Protein AF-A0A8K0DBU1-F1 (afdb_monomer_lite)

Organism: Ignelater luminosus (NCBI:txid2038154)

Radius of gyration: 33.13 Å; chains: 1; bounding box: 97×53×77 Å

Secondary structure (DSSP, 8-state):
----------PPP------------------TTHHHHHHHHHHHHHHHTTS-----------HHHHHHHHHHHHHHH---HHHHHHHHHHTTTGGG-HHHHHHHHTS--HHHHHHHHT--TTTS----

Structure (mmCIF, N/CA/C/O backbone):
data_AF-A0A8K0DBU1-F1
#
_entry.id   AF-A0A8K0DBU1-F1
#
loop_
_atom_site.group_PDB
_atom_site.id
_atom_site.type_symbol
_atom_site.label_atom_id
_atom_site.label_alt_id
_atom_site.label_comp_id
_atom_site.label_asym_id
_atom_site.label_entity_id
_atom_site.label_seq_id
_atom_site.pdbx_PDB_ins_code
_atom_site.Cartn_x
_atom_site.Cartn_y
_atom_site.Cartn_z
_atom_site.occupancy
_atom_site.B_iso_or_equiv
_atom_site.auth_seq_id
_atom_site.auth_comp_id
_atom_site.auth_asym_id
_atom_site.auth_atom_id
_atom_site.pdbx_PDB_model_num
ATOM 1 N N . MET A 1 1 ? 72.495 6.117 -47.783 1.00 42.47 1 MET A N 1
ATOM 2 C CA . MET A 1 1 ? 72.378 6.292 -49.247 1.00 42.47 1 MET A CA 1
ATOM 3 C C . MET A 1 1 ? 71.321 5.285 -49.681 1.00 42.47 1 MET A C 1
ATOM 5 O O . MET A 1 1 ? 71.533 4.114 -49.424 1.00 42.47 1 MET A O 1
ATOM 9 N N . ASN A 1 2 ? 70.112 5.638 -50.107 1.00 42.62 2 ASN A N 1
ATOM 10 C CA . ASN A 1 2 ? 69.720 6.734 -50.986 1.00 42.62 2 ASN A CA 1
ATOM 11 C C . ASN A 1 2 ? 68.516 7.523 -50.458 1.00 42.62 2 ASN A C 1
ATOM 13 O O . ASN A 1 2 ? 67.670 7.003 -49.737 1.00 42.62 2 ASN A O 1
ATOM 17 N N . VAL A 1 3 ? 68.538 8.797 -50.828 1.00 47.81 3 VAL A N 1
ATOM 18 C CA . VAL A 1 3 ? 67.489 9.814 -50.734 1.00 47.81 3 VAL A CA 1
ATOM 19 C C . VAL A 1 3 ? 66.756 9.828 -52.089 1.00 47.81 3 VAL A C 1
ATOM 21 O O . VAL A 1 3 ? 67.301 9.277 -53.044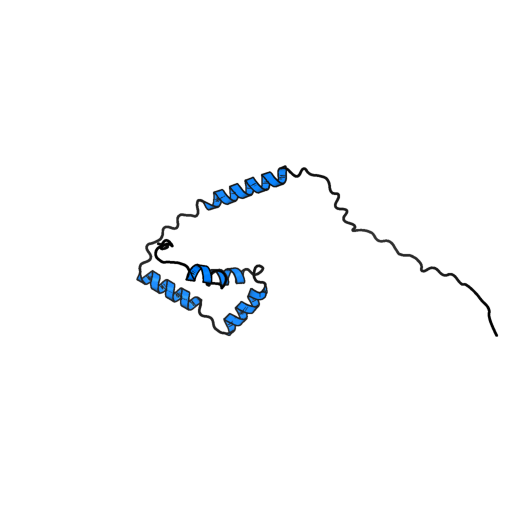 1.00 47.81 3 VAL A O 1
ATOM 24 N N . GLU A 1 4 ? 65.601 10.508 -52.137 1.00 47.94 4 GLU A N 1
ATOM 25 C CA . GLU A 1 4 ? 64.826 11.030 -53.293 1.00 47.94 4 GLU A CA 1
ATOM 26 C C . GLU A 1 4 ? 63.428 10.389 -53.409 1.00 47.94 4 GLU A C 1
ATOM 28 O O . GLU A 1 4 ? 63.308 9.189 -53.629 1.00 47.94 4 GLU A O 1
ATOM 33 N N . ASN A 1 5 ? 62.362 11.097 -52.997 1.00 47.06 5 ASN A N 1
ATOM 34 C CA . ASN A 1 5 ? 61.581 12.150 -53.709 1.00 47.06 5 ASN A CA 1
ATOM 35 C C . ASN A 1 5 ? 60.351 11.509 -54.386 1.00 47.06 5 ASN A C 1
ATOM 37 O O . ASN A 1 5 ? 60.456 10.397 -54.881 1.00 47.06 5 ASN A O 1
ATOM 41 N N . ALA A 1 6 ? 59.167 12.105 -54.509 1.00 44.84 6 ALA A N 1
ATOM 42 C CA . ALA A 1 6 ? 58.553 13.336 -54.022 1.00 44.84 6 ALA A CA 1
ATOM 43 C C . ALA A 1 6 ? 57.025 13.178 -54.214 1.00 44.84 6 ALA A C 1
ATOM 45 O O . ALA A 1 6 ? 56.590 12.343 -55.003 1.00 44.84 6 ALA A O 1
ATOM 46 N N . ASP A 1 7 ? 56.262 13.974 -53.467 1.00 47.84 7 ASP A N 1
ATOM 47 C CA . ASP A 1 7 ? 54.913 14.491 -53.737 1.00 47.84 7 ASP A CA 1
ATOM 48 C C . ASP A 1 7 ? 54.051 13.824 -54.828 1.00 47.84 7 ASP A C 1
ATOM 50 O O . ASP A 1 7 ? 54.254 14.043 -56.020 1.00 47.84 7 ASP A O 1
ATOM 54 N N . GLU A 1 8 ? 52.945 13.197 -54.412 1.00 46.28 8 GLU A N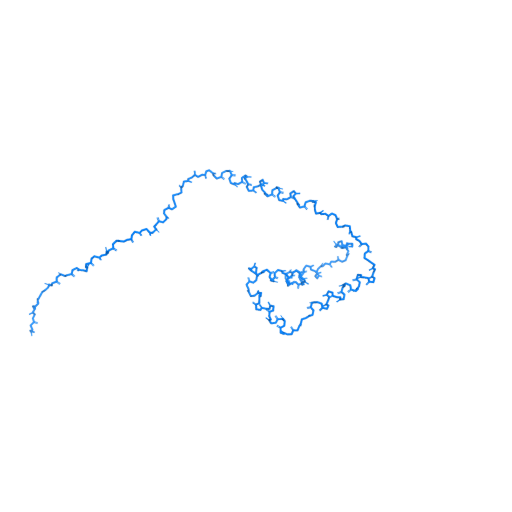 1
ATOM 55 C CA . GLU A 1 8 ? 51.719 13.240 -55.212 1.00 46.28 8 GLU A CA 1
ATOM 56 C C . GLU A 1 8 ? 50.503 13.529 -54.325 1.00 46.28 8 GLU A C 1
ATOM 58 O O . GLU A 1 8 ? 50.134 12.801 -53.403 1.00 46.28 8 GLU A O 1
ATOM 63 N N . TYR A 1 9 ? 49.938 14.693 -54.609 1.00 48.56 9 TYR A N 1
ATOM 64 C CA . TYR A 1 9 ? 48.789 15.327 -54.001 1.00 48.56 9 TYR A CA 1
ATOM 65 C C . TYR A 1 9 ? 47.522 14.694 -54.588 1.00 48.56 9 TYR A C 1
ATOM 67 O O . TYR A 1 9 ? 47.250 14.872 -55.771 1.00 48.56 9 TYR A O 1
ATOM 75 N N . MET A 1 10 ? 46.724 13.991 -53.782 1.00 54.97 10 MET A N 1
ATOM 76 C CA . MET A 1 10 ? 45.356 13.611 -54.155 1.00 54.97 10 MET A CA 1
ATOM 77 C C . MET A 1 10 ? 44.406 13.906 -52.996 1.00 54.97 10 MET A C 1
ATOM 79 O O . MET A 1 10 ? 44.536 13.385 -51.889 1.00 54.97 10 MET A O 1
ATOM 83 N N . GLN A 1 11 ? 43.486 14.827 -53.270 1.00 50.50 11 GLN A N 1
ATOM 84 C CA . GLN A 1 11 ? 42.441 15.301 -52.373 1.00 50.50 11 GLN A CA 1
ATOM 85 C C . GLN A 1 11 ? 41.355 14.224 -52.210 1.00 50.50 11 GLN A C 1
ATOM 87 O O . GLN A 1 11 ? 41.038 13.549 -53.187 1.00 50.50 11 GLN A O 1
ATOM 92 N N . PRO A 1 12 ? 40.732 14.062 -51.029 1.00 53.00 12 PRO A N 1
ATOM 93 C CA . PRO A 1 12 ? 39.522 13.260 -50.926 1.00 53.00 12 PRO A CA 1
ATOM 94 C C . PRO A 1 12 ? 38.322 14.027 -51.500 1.00 53.00 12 PRO A C 1
ATOM 96 O O . PRO A 1 12 ? 37.939 15.092 -51.008 1.00 53.00 12 PRO A O 1
ATOM 99 N N . ASP A 1 13 ? 37.742 13.441 -52.544 1.00 43.16 13 ASP A N 1
ATOM 100 C CA . ASP A 1 13 ? 36.582 13.926 -53.275 1.00 43.16 13 ASP A CA 1
ATOM 101 C C . ASP A 1 13 ? 35.295 13.983 -52.436 1.00 43.16 13 ASP A C 1
ATOM 103 O O . ASP A 1 13 ? 34.880 13.032 -51.774 1.00 43.16 13 ASP A O 1
ATOM 107 N N . SER A 1 14 ? 34.609 15.114 -52.603 1.00 44.47 14 SER A N 1
ATOM 108 C CA . SER A 1 14 ? 33.153 15.291 -52.592 1.00 44.47 14 SER A CA 1
ATOM 109 C C . SER A 1 14 ? 32.362 14.809 -51.364 1.00 44.47 14 SER A C 1
ATOM 111 O O . SER A 1 14 ? 31.749 13.743 -51.341 1.00 44.47 14 SER A O 1
ATOM 113 N N . ALA A 1 15 ? 32.220 15.708 -50.387 1.00 39.06 15 ALA A N 1
ATOM 114 C CA . ALA A 1 15 ? 31.050 15.731 -49.518 1.00 39.06 15 ALA A CA 1
ATOM 115 C C . ALA A 1 15 ? 29.805 16.057 -50.365 1.00 39.06 15 ALA A C 1
ATOM 117 O O . ALA A 1 15 ? 29.585 17.209 -50.745 1.00 39.06 15 ALA A O 1
ATOM 118 N N . ASN A 1 16 ? 29.010 15.032 -50.682 1.00 39.41 16 ASN A N 1
ATOM 119 C CA . ASN A 1 16 ? 27.714 15.213 -51.320 1.00 39.41 16 ASN A CA 1
ATOM 120 C C . ASN A 1 16 ? 26.707 15.773 -50.308 1.00 39.41 16 ASN A C 1
ATOM 122 O O . ASN A 1 16 ? 26.557 15.298 -49.182 1.00 39.41 16 ASN A O 1
ATOM 126 N N . SER A 1 17 ? 26.068 16.840 -50.755 1.00 46.44 17 SER A N 1
ATOM 127 C CA . SER A 1 17 ? 25.097 17.680 -50.091 1.00 46.44 17 SER A CA 1
ATOM 128 C C . SER A 1 17 ? 23.712 17.039 -50.048 1.00 46.44 17 SER A C 1
ATOM 130 O O . SER A 1 17 ? 23.121 16.823 -51.097 1.00 46.44 17 SER A O 1
ATOM 132 N N . ASP A 1 18 ? 23.150 16.887 -48.854 1.00 42.16 18 ASP A N 1
ATOM 133 C CA . ASP A 1 18 ? 21.702 16.929 -48.607 1.00 42.16 18 ASP A CA 1
ATOM 134 C C . ASP A 1 18 ? 21.506 17.411 -47.160 1.00 42.16 18 ASP A C 1
ATOM 136 O O . ASP A 1 18 ? 21.946 16.787 -46.202 1.00 42.16 18 ASP A O 1
ATOM 140 N N . LYS A 1 19 ? 21.239 18.705 -46.965 1.00 37.56 19 LYS A N 1
ATOM 141 C CA . LYS A 1 19 ? 19.906 19.324 -46.875 1.00 37.56 19 LYS A CA 1
ATOM 142 C C . LYS A 1 19 ? 19.129 18.906 -45.618 1.00 37.56 19 LYS A C 1
ATOM 144 O O . LYS A 1 19 ? 18.629 17.798 -45.519 1.00 37.56 19 LYS A O 1
ATOM 149 N N . THR A 1 20 ? 18.984 19.918 -44.747 1.00 43.62 20 THR A N 1
ATOM 150 C CA . THR A 1 20 ? 17.886 20.169 -43.787 1.00 43.62 20 THR A CA 1
ATOM 151 C C . THR A 1 20 ? 17.772 19.159 -42.643 1.00 43.62 20 THR A C 1
ATOM 153 O O . THR A 1 20 ? 17.471 18.005 -42.862 1.00 43.62 20 THR A O 1
ATOM 156 N N . GLU A 1 21 ? 18.024 19.510 -41.384 1.00 42.28 21 GLU A N 1
ATOM 157 C CA . GLU A 1 21 ? 17.216 20.450 -40.605 1.00 42.28 21 GLU A CA 1
ATOM 158 C C . GLU A 1 21 ? 18.077 21.166 -39.550 1.00 42.28 21 GLU A C 1
ATOM 160 O O . GLU A 1 21 ? 18.280 20.701 -38.431 1.00 42.28 21 GLU A O 1
ATOM 165 N N . LYS A 1 22 ? 18.565 22.364 -39.879 1.00 41.75 22 LYS A N 1
ATOM 166 C CA . LYS A 1 22 ? 18.845 23.366 -38.849 1.00 41.75 22 LYS A CA 1
ATOM 167 C C . LYS A 1 22 ? 17.527 24.085 -38.608 1.00 41.75 22 LYS A C 1
ATOM 169 O O . LYS A 1 22 ? 17.207 25.025 -39.331 1.00 41.75 22 LYS A O 1
ATOM 174 N N . ILE A 1 23 ? 16.750 23.624 -37.629 1.00 41.28 23 ILE A N 1
ATOM 175 C CA . ILE A 1 23 ? 15.605 24.384 -37.124 1.00 41.28 23 ILE A CA 1
ATOM 176 C C . ILE A 1 23 ? 16.179 25.638 -36.458 1.00 41.28 23 ILE A C 1
ATOM 178 O O . ILE A 1 23 ? 16.554 25.656 -35.289 1.00 41.28 23 ILE A O 1
ATOM 182 N N . GLN A 1 24 ? 16.304 26.691 -37.261 1.00 35.34 24 GLN A N 1
ATOM 183 C CA . GLN A 1 24 ? 16.471 28.057 -36.809 1.00 35.34 24 GLN A CA 1
ATOM 184 C C . GLN A 1 24 ? 15.186 28.447 -36.080 1.00 35.34 24 GLN A C 1
ATOM 186 O O . GLN A 1 24 ? 14.223 28.914 -36.685 1.00 35.34 24 GLN A O 1
ATOM 191 N N . THR A 1 25 ? 15.147 28.263 -34.764 1.00 43.94 25 THR A N 1
ATOM 192 C CA . THR A 1 25 ? 14.154 28.952 -33.941 1.00 43.94 25 THR A CA 1
ATOM 193 C C . THR A 1 25 ? 14.527 30.429 -33.913 1.00 43.94 25 THR A C 1
ATOM 195 O O . THR A 1 25 ? 15.345 30.873 -33.107 1.00 43.94 25 THR A O 1
ATOM 198 N N . SER A 1 26 ? 13.952 31.183 -34.847 1.00 34.44 26 SER A N 1
ATOM 199 C CA . SER A 1 26 ? 13.941 32.638 -34.820 1.00 34.44 26 SER A CA 1
ATOM 200 C C . SER A 1 26 ? 13.217 33.081 -33.551 1.00 34.44 26 SER A C 1
ATOM 202 O O . SER A 1 26 ? 12.017 32.859 -33.380 1.00 34.44 26 SER A O 1
ATOM 204 N N . ILE A 1 27 ? 13.975 33.673 -32.632 1.00 48.78 27 ILE A N 1
ATOM 205 C CA . ILE A 1 27 ? 13.457 34.390 -31.473 1.00 48.78 27 ILE A CA 1
ATOM 206 C C . ILE A 1 27 ? 12.798 35.659 -32.021 1.00 48.78 27 ILE A C 1
ATOM 208 O O . ILE A 1 27 ? 13.416 36.715 -32.112 1.00 48.78 27 ILE A O 1
ATOM 212 N N . GLN A 1 28 ? 11.537 35.543 -32.436 1.00 42.12 28 GLN A N 1
ATOM 213 C CA . GLN A 1 28 ? 10.662 36.696 -32.587 1.00 42.12 28 GLN A CA 1
ATOM 214 C C . GLN A 1 28 ? 10.054 36.999 -31.223 1.00 42.12 28 GLN A C 1
ATOM 216 O O . GLN A 1 28 ? 9.222 36.266 -30.689 1.00 42.12 28 GLN A O 1
ATOM 221 N N . SER A 1 29 ? 10.536 38.097 -30.663 1.00 46.53 29 SER A N 1
ATOM 222 C CA . SER A 1 29 ? 10.094 38.787 -29.463 1.00 46.53 29 SER A CA 1
ATOM 223 C C . SER A 1 29 ? 8.574 38.997 -29.459 1.00 46.53 29 SER A C 1
ATOM 225 O O . SER A 1 29 ? 8.080 40.041 -29.874 1.00 46.53 29 SER A O 1
ATOM 227 N N . LYS A 1 30 ? 7.810 38.020 -28.963 1.00 46.47 30 LYS A N 1
ATOM 228 C CA . LYS A 1 30 ? 6.437 38.253 -28.505 1.00 46.47 30 LYS A CA 1
ATOM 229 C C . LYS A 1 30 ? 6.507 38.652 -27.034 1.00 46.47 30 LYS A C 1
ATOM 231 O O . LYS A 1 30 ? 7.079 37.953 -26.200 1.00 46.47 3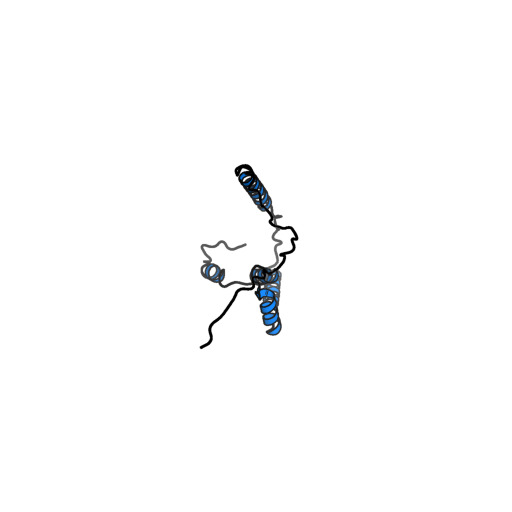0 LYS A O 1
ATOM 236 N N . SER A 1 31 ? 6.020 39.855 -26.772 1.00 41.72 31 SER A N 1
ATOM 237 C CA . SER A 1 31 ? 5.983 40.567 -25.499 1.00 41.72 31 SER A CA 1
ATOM 238 C C . SER A 1 31 ? 5.613 39.662 -24.316 1.00 41.72 31 SER A C 1
ATOM 240 O O . SER A 1 31 ? 4.550 39.051 -24.269 1.00 41.72 31 SER A O 1
ATOM 242 N N . LYS A 1 32 ? 6.497 39.619 -23.312 1.00 45.53 32 LYS A N 1
ATOM 243 C CA . LYS A 1 32 ? 6.420 38.772 -22.106 1.00 45.53 32 LYS A CA 1
ATOM 244 C C . LYS A 1 32 ? 5.259 39.099 -21.143 1.00 45.53 32 LYS A C 1
ATOM 246 O O . LYS A 1 32 ? 5.204 38.535 -20.055 1.00 45.53 32 LYS A O 1
ATOM 251 N N . THR A 1 33 ? 4.336 39.986 -21.510 1.00 44.88 33 THR A N 1
ATOM 252 C CA . THR A 1 33 ? 3.299 40.496 -20.597 1.00 44.88 33 THR A CA 1
ATOM 253 C C . THR A 1 33 ? 1.965 39.747 -20.714 1.00 44.88 33 THR A C 1
ATOM 255 O O . THR A 1 33 ? 1.296 39.576 -19.700 1.00 44.88 33 THR A O 1
ATOM 258 N N . SER A 1 34 ? 1.590 39.217 -21.886 1.00 43.53 34 SER A N 1
ATOM 259 C CA . SER A 1 34 ? 0.267 38.583 -22.070 1.00 43.53 34 SER A CA 1
ATOM 260 C C . SER A 1 34 ? 0.193 37.132 -21.578 1.00 43.53 34 SER A C 1
ATOM 262 O O . SER A 1 34 ? -0.789 36.745 -20.953 1.00 43.53 34 SER A O 1
ATOM 264 N N . VAL A 1 35 ? 1.257 36.341 -21.759 1.00 48.09 35 VAL A N 1
ATOM 265 C CA . VAL A 1 35 ? 1.303 34.924 -21.331 1.00 48.09 35 VAL A CA 1
ATOM 266 C C . VAL A 1 35 ? 1.244 34.787 -19.801 1.00 48.09 35 VAL A C 1
ATOM 268 O O . VAL A 1 35 ? 0.664 33.841 -19.270 1.00 48.09 35 VAL A O 1
ATOM 271 N N . SER A 1 36 ? 1.811 35.759 -19.079 1.00 49.56 36 SER A N 1
ATOM 272 C CA . SER A 1 36 ? 1.778 35.800 -17.610 1.00 49.56 36 SER A CA 1
ATOM 273 C C . SER A 1 36 ? 0.363 36.073 -17.078 1.00 49.56 36 SER A C 1
ATOM 275 O O . SER A 1 36 ? -0.076 35.431 -16.124 1.00 49.56 36 SER A O 1
ATOM 277 N N . GLN A 1 37 ? -0.379 36.966 -17.745 1.00 53.00 37 GLN A N 1
ATOM 278 C CA . GLN A 1 37 ? -1.761 37.311 -17.391 1.00 53.00 37 GLN A CA 1
ATOM 279 C C . GLN A 1 37 ? -2.755 36.194 -17.748 1.00 53.00 37 GLN A C 1
ATOM 281 O O . GLN A 1 37 ? -3.676 35.913 -16.983 1.00 53.00 37 GLN A O 1
ATOM 286 N N . GLU A 1 38 ? -2.558 35.498 -18.869 1.00 50.25 38 GLU A N 1
ATOM 287 C CA . GLU A 1 38 ? -3.399 34.350 -19.237 1.00 50.25 38 GLU A CA 1
ATOM 288 C C . GLU A 1 38 ? -3.233 33.176 -18.257 1.00 50.25 38 GLU A C 1
ATOM 290 O O . GLU A 1 38 ? -4.221 32.553 -17.860 1.00 50.25 38 GLU A O 1
ATOM 295 N N . CYS A 1 39 ? -2.007 32.919 -17.785 1.00 48.22 39 CYS A N 1
ATOM 296 C CA . CYS A 1 39 ? -1.719 31.874 -16.800 1.00 48.22 39 CYS A CA 1
ATOM 297 C C . CYS A 1 39 ? -2.365 32.165 -15.430 1.00 48.22 39 CYS A C 1
ATOM 299 O O . CYS A 1 39 ? -2.897 31.253 -14.787 1.00 48.22 39 CYS A O 1
ATOM 301 N N . SER A 1 40 ? -2.386 33.433 -14.996 1.00 55.25 40 SER A N 1
ATOM 302 C CA . SER A 1 40 ? -3.005 33.826 -13.723 1.00 55.25 40 SER A CA 1
ATOM 303 C C . SER A 1 40 ? -4.532 33.726 -13.760 1.00 55.25 40 SER A C 1
ATOM 305 O O . SER A 1 40 ? -5.127 33.192 -12.825 1.00 55.25 40 SER A O 1
ATOM 307 N N . LEU A 1 41 ? -5.170 34.138 -14.861 1.00 56.50 41 LEU A N 1
ATOM 308 C CA . LEU A 1 41 ? -6.627 34.044 -15.022 1.00 56.50 41 LEU A CA 1
ATOM 309 C C . LEU A 1 41 ? -7.096 32.582 -15.146 1.00 56.50 41 LEU A C 1
ATOM 311 O O . LEU A 1 41 ? -8.116 32.197 -14.568 1.00 56.50 41 LEU A O 1
ATOM 315 N N . GLN A 1 42 ? -6.322 31.722 -15.822 1.00 59.47 42 GLN A N 1
ATOM 316 C CA . GLN A 1 42 ? -6.589 30.278 -15.848 1.00 59.47 42 GLN A CA 1
ATOM 317 C C . GLN A 1 42 ? -6.390 29.610 -14.481 1.00 59.47 42 GLN A C 1
ATOM 319 O O . GLN A 1 42 ? -7.139 28.691 -14.134 1.00 59.47 42 GLN A O 1
ATOM 324 N N . ALA A 1 43 ? -5.419 30.062 -13.684 1.00 55.78 43 ALA A N 1
ATOM 325 C CA . ALA A 1 43 ? -5.210 29.568 -12.326 1.00 55.78 43 ALA A CA 1
ATOM 326 C C . ALA A 1 43 ? -6.357 29.970 -11.382 1.00 55.78 43 ALA A C 1
ATOM 328 O O . ALA A 1 43 ? -6.828 29.135 -10.607 1.00 55.78 43 ALA A O 1
ATOM 329 N N . GLU A 1 44 ? -6.865 31.201 -11.481 1.00 59.69 44 GLU A N 1
ATOM 330 C CA . GLU A 1 44 ? -8.018 31.679 -10.708 1.00 59.69 44 GLU A CA 1
ATOM 331 C C . GLU A 1 44 ? -9.314 30.945 -11.080 1.00 59.69 44 GLU A C 1
ATOM 333 O O . GLU A 1 44 ? -10.040 30.497 -10.188 1.00 59.69 44 GLU A O 1
ATOM 338 N N . ALA A 1 45 ? -9.559 30.695 -12.372 1.00 57.62 45 ALA A N 1
ATOM 339 C CA . ALA A 1 45 ? -10.700 29.902 -12.836 1.00 57.62 45 ALA A CA 1
ATOM 340 C C . ALA A 1 45 ? -10.645 28.437 -12.349 1.00 57.62 45 ALA A C 1
ATOM 342 O O . ALA A 1 45 ? -11.676 27.847 -12.017 1.00 57.62 45 ALA A O 1
ATOM 343 N N . ARG A 1 46 ? -9.446 27.841 -12.253 1.00 58.56 46 ARG A N 1
ATOM 344 C CA . ARG A 1 46 ? -9.241 26.509 -11.647 1.00 58.56 46 ARG A CA 1
ATOM 345 C C . ARG A 1 46 ? -9.459 26.527 -10.133 1.00 58.56 46 ARG A C 1
ATOM 347 O O . ARG A 1 46 ? -10.063 25.598 -9.603 1.00 58.56 46 ARG A O 1
ATOM 354 N N . ARG A 1 47 ? -9.039 27.595 -9.447 1.00 56.50 47 ARG A N 1
ATOM 355 C CA . ARG A 1 47 ? -9.265 27.802 -8.005 1.00 56.50 47 ARG A CA 1
ATOM 356 C C . ARG A 1 47 ? -10.747 27.986 -7.670 1.00 56.50 47 ARG A C 1
ATOM 358 O O . ARG A 1 47 ? -11.204 27.476 -6.650 1.00 56.50 47 ARG A O 1
ATOM 365 N N . ALA A 1 48 ? -11.502 28.668 -8.531 1.00 55.44 48 ALA A N 1
ATOM 366 C CA . ALA A 1 48 ? -12.939 28.877 -8.367 1.00 55.44 48 ALA A CA 1
ATOM 367 C C . ALA A 1 48 ? -13.744 27.569 -8.495 1.00 55.44 48 ALA A C 1
ATOM 369 O O . ALA A 1 48 ? -14.698 27.364 -7.749 1.00 55.44 48 ALA A O 1
ATOM 370 N N . LYS A 1 49 ? -13.309 26.638 -9.357 1.00 55.03 49 LYS A N 1
ATOM 371 C CA . LYS A 1 49 ? -13.949 25.319 -9.540 1.00 55.03 49 LYS A CA 1
ATOM 372 C C . LYS A 1 49 ? -13.731 24.334 -8.380 1.00 55.03 49 LYS A C 1
ATOM 374 O O . LYS A 1 49 ? -14.409 23.317 -8.331 1.00 55.03 49 LYS A O 1
ATOM 379 N N . MET A 1 50 ? -12.823 24.615 -7.439 1.00 57.00 50 MET A N 1
ATOM 380 C CA . MET A 1 50 ? -12.583 23.759 -6.261 1.00 57.00 50 MET A CA 1
ATOM 381 C C . MET A 1 50 ? -13.473 24.101 -5.054 1.00 57.00 50 MET A C 1
ATOM 383 O O . MET A 1 50 ? -13.450 23.369 -4.069 1.00 57.00 50 MET A O 1
ATOM 387 N N . LYS A 1 51 ? -14.239 25.203 -5.092 1.00 53.88 51 LYS A N 1
ATOM 388 C CA . LYS A 1 51 ? -15.051 25.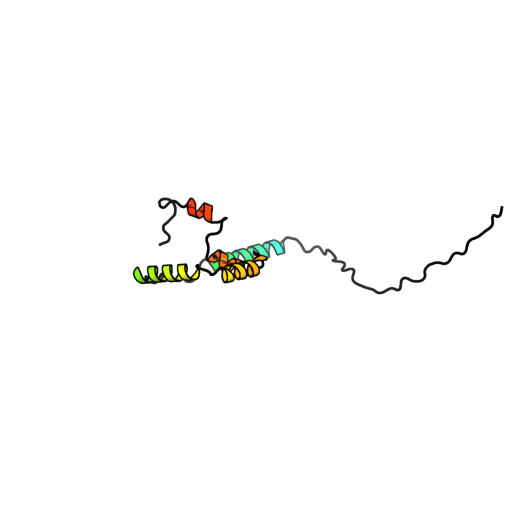659 -3.945 1.00 53.88 51 LYS A CA 1
ATOM 389 C C . LYS A 1 51 ? -16.412 24.976 -3.804 1.00 53.88 51 LYS A C 1
ATOM 391 O O . LYS A 1 51 ? -17.050 25.128 -2.770 1.00 53.88 51 LYS A O 1
ATOM 396 N N . THR A 1 52 ? -16.840 24.206 -4.792 1.00 48.41 52 THR A N 1
ATOM 397 C CA . THR A 1 52 ? -18.114 23.481 -4.766 1.00 48.41 52 THR A CA 1
ATOM 398 C C . THR A 1 52 ? -17.906 22.082 -5.323 1.00 48.41 52 THR A C 1
ATOM 400 O O . THR A 1 52 ? -18.434 21.708 -6.366 1.00 48.41 52 THR A O 1
ATOM 403 N N . GLY A 1 53 ? -17.114 21.278 -4.608 1.00 52.88 53 GLY A N 1
ATOM 404 C CA . GLY A 1 53 ? -17.347 19.838 -4.665 1.00 52.88 53 GLY A CA 1
ATOM 405 C C . GLY A 1 53 ? -18.801 19.578 -4.249 1.00 52.88 53 GLY A C 1
ATOM 406 O O . GLY A 1 53 ? -19.302 20.315 -3.391 1.00 52.88 53 GLY A O 1
ATOM 407 N N . PRO A 1 54 ? -19.508 18.607 -4.856 1.00 58.47 54 PRO A N 1
ATOM 408 C CA . PRO A 1 54 ? -20.820 18.221 -4.361 1.00 58.47 54 PRO A CA 1
ATOM 409 C C . PRO A 1 54 ? -20.680 17.973 -2.862 1.00 58.47 54 PRO A C 1
ATOM 411 O O . PRO A 1 54 ? -19.761 17.274 -2.434 1.00 58.47 54 PRO A O 1
ATOM 414 N N . ASN A 1 55 ? -21.532 18.632 -2.079 1.00 52.12 55 ASN A N 1
ATOM 415 C CA . ASN A 1 55 ? -21.674 18.373 -0.659 1.00 52.12 55 ASN A CA 1
ATOM 416 C C . ASN A 1 55 ? -21.969 16.873 -0.548 1.00 52.12 55 ASN A C 1
ATOM 418 O O . ASN A 1 55 ? -23.072 16.442 -0.888 1.00 52.12 55 ASN A O 1
ATOM 422 N N . LEU A 1 56 ? -20.945 16.074 -0.223 1.00 52.16 56 LEU A N 1
ATOM 423 C CA . LEU A 1 56 ? -21.142 14.679 0.114 1.00 52.16 56 LEU A CA 1
ATOM 424 C C . LEU A 1 56 ? -21.985 14.740 1.373 1.00 52.16 56 LEU A C 1
ATOM 426 O O . LEU A 1 56 ? -21.464 15.028 2.449 1.00 52.16 56 LEU A O 1
ATOM 430 N N . GLN A 1 57 ? -23.293 14.536 1.213 1.00 53.88 57 GLN A N 1
ATOM 431 C CA . GLN A 1 57 ? -24.137 14.169 2.329 1.00 53.88 57 GLN A CA 1
ATOM 432 C C . GLN A 1 57 ? -23.420 12.990 2.975 1.00 53.88 57 GLN A C 1
ATOM 434 O O . GLN A 1 57 ? -23.302 11.927 2.362 1.00 53.88 57 GLN A O 1
ATOM 439 N N . MET A 1 58 ? -22.836 13.228 4.149 1.00 52.06 58 MET A N 1
ATOM 440 C CA . MET A 1 58 ? -22.324 12.171 4.999 1.00 52.06 58 MET A CA 1
ATOM 441 C C . MET A 1 58 ? -23.572 11.381 5.374 1.00 52.06 58 MET A C 1
ATOM 443 O O . MET A 1 58 ? -24.291 11.738 6.301 1.00 52.06 58 MET A O 1
ATOM 447 N N . SER A 1 59 ? -23.910 10.385 4.561 1.00 62.66 59 SER A N 1
ATOM 448 C CA . SER A 1 59 ? -24.864 9.364 4.946 1.00 62.66 59 SER A CA 1
ATOM 449 C C . SER A 1 59 ? -24.387 8.853 6.296 1.00 62.66 59 SER A C 1
ATOM 451 O O . SER A 1 59 ? -23.211 8.498 6.416 1.00 62.66 59 SER A O 1
ATOM 453 N N . GLU A 1 60 ? -25.256 8.898 7.303 1.00 72.94 60 GLU A N 1
ATOM 454 C CA . GLU A 1 60 ? -24.988 8.360 8.633 1.00 72.94 60 GLU A CA 1
ATOM 455 C C . GLU A 1 60 ? -24.765 6.850 8.493 1.00 72.94 60 GLU A C 1
ATOM 457 O O . GLU A 1 60 ? -25.684 6.044 8.607 1.00 72.94 60 GLU A O 1
ATOM 462 N N . ILE A 1 61 ? -23.537 6.468 8.144 1.00 79.31 61 ILE A N 1
ATOM 463 C CA . ILE A 1 61 ? -23.092 5.083 8.116 1.00 79.31 61 ILE A CA 1
ATOM 464 C C . ILE A 1 61 ? -23.190 4.607 9.560 1.00 79.31 61 ILE A C 1
ATOM 466 O O . ILE A 1 61 ? -22.569 5.186 10.456 1.00 79.31 61 ILE A O 1
ATOM 470 N N . GLY A 1 62 ? -23.996 3.572 9.793 1.00 87.38 62 GLY A N 1
ATOM 471 C CA . GLY A 1 62 ? -24.150 3.003 11.125 1.00 87.38 62 GLY A CA 1
ATOM 472 C C . GLY A 1 62 ? -22.802 2.515 11.658 1.00 87.38 62 GLY A C 1
ATOM 473 O O . GLY A 1 62 ? -21.961 2.044 10.894 1.00 87.38 62 GLY A O 1
ATOM 474 N N . GLU A 1 63 ? -22.594 2.582 12.974 1.00 87.50 63 GLU A N 1
ATOM 475 C CA . GLU A 1 63 ? -21.318 2.207 13.611 1.00 87.50 63 GLU A CA 1
ATOM 476 C C . GLU A 1 63 ? -20.820 0.818 13.172 1.00 87.50 63 GLU A C 1
ATOM 478 O O . GLU A 1 63 ? -19.640 0.633 12.877 1.00 87.50 63 GLU A O 1
ATOM 483 N N . LYS A 1 64 ? -21.744 -0.138 13.034 1.00 88.38 64 LYS A N 1
ATOM 484 C CA . LYS A 1 64 ? -21.452 -1.484 12.534 1.00 88.38 64 LYS A CA 1
ATOM 485 C C . LYS A 1 64 ? -20.977 -1.491 11.077 1.00 88.38 64 LYS A C 1
ATOM 487 O O . LYS A 1 64 ? -20.002 -2.156 10.753 1.00 88.38 64 LYS A O 1
ATOM 492 N N . GLU A 1 65 ? -21.649 -0.747 10.205 1.00 91.19 65 GLU A N 1
ATOM 493 C CA . GLU A 1 65 ? -21.288 -0.669 8.786 1.00 91.19 65 GLU A CA 1
ATOM 494 C C . GLU A 1 65 ? -19.925 0.009 8.597 1.00 91.19 65 GLU A C 1
ATOM 496 O O . GLU A 1 65 ? -19.132 -0.400 7.747 1.00 91.19 65 GLU A O 1
ATOM 501 N N . LEU A 1 66 ? -19.616 1.000 9.438 1.00 89.81 66 LEU A N 1
ATOM 502 C CA . LEU A 1 66 ? -18.306 1.636 9.466 1.00 89.81 66 LEU A CA 1
ATOM 503 C C . LEU A 1 66 ? -17.211 0.634 9.851 1.00 89.81 66 LEU A C 1
ATOM 505 O O . LEU A 1 66 ? -16.150 0.621 9.223 1.00 89.81 66 LEU A O 1
ATOM 509 N N . GLU A 1 67 ? -17.449 -0.195 10.865 1.00 92.62 67 GLU A N 1
ATOM 510 C CA . GLU A 1 67 ? -16.480 -1.201 11.301 1.00 92.62 67 GLU A CA 1
ATOM 511 C C . GLU A 1 67 ? -16.257 -2.280 10.231 1.00 92.62 67 GLU A C 1
ATOM 513 O O . GLU A 1 67 ? -15.111 -2.566 9.880 1.00 92.62 67 GLU A O 1
ATOM 518 N N . ASP A 1 68 ? -17.329 -2.766 9.600 1.00 94.19 68 ASP A N 1
ATOM 519 C CA . ASP A 1 68 ? -17.243 -3.705 8.475 1.00 94.19 68 ASP A CA 1
ATOM 520 C C . ASP A 1 68 ? -16.444 -3.108 7.301 1.00 94.19 68 ASP A C 1
ATOM 522 O O . ASP A 1 68 ? -15.670 -3.797 6.625 1.00 94.19 68 ASP A O 1
ATOM 526 N N . LEU A 1 69 ? -16.618 -1.810 7.028 1.00 92.06 69 LEU A N 1
ATOM 527 C CA . LEU A 1 69 ? -15.902 -1.121 5.957 1.00 92.06 69 LEU A CA 1
ATOM 528 C C . LEU A 1 69 ? -14.411 -0.966 6.280 1.00 92.06 69 LEU A C 1
ATOM 530 O O . LEU A 1 69 ? -13.576 -1.162 5.389 1.00 92.06 69 LEU A O 1
ATOM 534 N N . LYS A 1 70 ? -14.067 -0.666 7.541 1.00 93.25 70 LYS A N 1
ATOM 535 C CA . LYS A 1 70 ? -12.674 -0.647 8.011 1.00 93.25 70 LYS A CA 1
ATOM 536 C C . LYS A 1 70 ? -12.033 -2.015 7.843 1.00 93.25 70 LYS A C 1
ATOM 538 O O . LYS A 1 70 ? -10.943 -2.097 7.281 1.00 93.25 70 LYS A O 1
ATOM 543 N N . GLU A 1 71 ? -12.703 -3.081 8.273 1.00 95.62 71 GLU A N 1
ATOM 544 C CA . GLU A 1 71 ? -12.154 -4.431 8.179 1.00 95.62 71 GLU A CA 1
ATOM 545 C C . GLU A 1 71 ? -11.913 -4.828 6.718 1.00 95.62 71 GLU A C 1
ATOM 547 O O . GLU A 1 71 ? -10.800 -5.210 6.349 1.00 95.62 71 GLU A O 1
ATOM 552 N N . LYS A 1 72 ? -12.910 -4.631 5.845 1.00 95.25 72 LYS A N 1
ATOM 553 C CA . LYS A 1 72 ? -12.774 -4.873 4.399 1.00 95.25 72 LYS A CA 1
ATOM 554 C C . LYS A 1 72 ? -11.634 -4.065 3.787 1.00 95.25 72 LYS A C 1
ATOM 556 O O . LYS A 1 72 ? -10.944 -4.549 2.890 1.00 95.25 72 LYS A O 1
ATOM 561 N N . PHE A 1 73 ? -11.437 -2.825 4.227 1.00 94.19 73 PHE A N 1
ATOM 562 C CA . PHE A 1 73 ? -10.329 -2.001 3.759 1.00 94.19 73 PHE A CA 1
ATOM 563 C C . PHE A 1 73 ? -8.976 -2.565 4.208 1.00 94.19 73 PHE A C 1
ATOM 565 O O . PHE A 1 73 ? -8.078 -2.712 3.380 1.00 94.19 73 PHE A O 1
ATOM 572 N N . MET A 1 74 ? -8.843 -2.960 5.476 1.00 94.56 74 MET A N 1
ATOM 573 C CA . MET A 1 74 ? -7.621 -3.575 6.001 1.00 94.56 74 MET A CA 1
ATOM 574 C C . MET A 1 74 ? -7.297 -4.897 5.299 1.00 94.56 74 MET A C 1
ATOM 576 O O . MET A 1 74 ? -6.154 -5.119 4.904 1.00 94.56 74 MET A O 1
ATOM 580 N N . GLN A 1 75 ? -8.304 -5.734 5.042 1.00 94.81 75 GLN A N 1
ATOM 581 C CA . GLN A 1 75 ? -8.139 -6.970 4.275 1.00 94.81 75 GLN A CA 1
ATOM 582 C C . GLN A 1 75 ? -7.635 -6.698 2.849 1.00 94.81 75 GLN A C 1
ATOM 584 O O . GLN A 1 75 ? -6.748 -7.397 2.372 1.00 94.81 75 GLN A O 1
ATOM 589 N N . LYS A 1 76 ? -8.122 -5.640 2.183 1.00 92.06 76 LYS A N 1
ATOM 590 C CA . LYS A 1 76 ? -7.632 -5.232 0.850 1.00 92.06 76 LYS A CA 1
ATOM 591 C C . LYS A 1 76 ? -6.179 -4.748 0.854 1.00 92.06 76 LYS A C 1
ATOM 593 O O . LYS A 1 76 ? -5.525 -4.803 -0.191 1.00 92.06 76 LYS A O 1
ATOM 598 N N . LEU A 1 77 ? -5.688 -4.227 1.981 1.00 93.75 77 LEU A N 1
ATOM 599 C CA . LEU A 1 77 ? -4.304 -3.767 2.122 1.00 93.75 77 LEU A CA 1
ATOM 600 C C . LEU A 1 77 ? -3.313 -4.908 2.340 1.00 93.75 77 LEU A C 1
ATOM 602 O O . LEU A 1 77 ? -2.137 -4.736 1.995 1.00 93.75 77 LEU A O 1
ATOM 606 N N . ASN A 1 78 ? -3.779 -6.032 2.887 1.00 94.69 78 ASN A N 1
ATOM 607 C CA . ASN A 1 78 ? -2.992 -7.247 3.020 1.00 94.69 78 ASN A CA 1
ATOM 608 C C . ASN A 1 78 ? -2.724 -7.827 1.633 1.00 94.69 78 ASN A C 1
ATOM 610 O O . ASN A 1 78 ? -3.631 -7.996 0.818 1.00 94.69 78 ASN A O 1
ATOM 614 N N . LYS A 1 79 ? -1.448 -8.079 1.358 1.00 95.25 79 LYS A N 1
ATOM 615 C CA . LYS A 1 79 ? -0.966 -8.551 0.067 1.00 95.25 79 LYS A CA 1
ATOM 616 C C . LYS A 1 79 ? -0.036 -9.728 0.264 1.00 95.25 79 LYS A C 1
ATOM 618 O O . LYS A 1 79 ? 0.728 -9.765 1.227 1.00 95.25 79 LYS A O 1
ATOM 623 N N . THR A 1 80 ? -0.126 -10.681 -0.650 1.00 97.25 80 THR A N 1
ATOM 624 C CA . THR A 1 80 ? 0.803 -11.808 -0.733 1.00 97.25 80 THR A CA 1
ATOM 625 C C . THR A 1 80 ? 2.188 -11.329 -1.173 1.00 97.25 80 THR A C 1
ATOM 627 O O . THR A 1 80 ? 2.334 -10.234 -1.720 1.00 97.25 80 THR A O 1
ATOM 630 N N . ALA A 1 81 ? 3.221 -12.143 -0.944 1.00 97.38 81 ALA A N 1
ATOM 631 C CA . ALA A 1 81 ? 4.586 -11.807 -1.356 1.00 97.38 81 ALA A CA 1
ATOM 632 C C . ALA A 1 81 ? 4.686 -11.550 -2.872 1.00 97.38 81 ALA A C 1
ATOM 634 O O . ALA A 1 81 ? 5.329 -10.587 -3.293 1.00 97.38 81 ALA A O 1
ATOM 635 N N . ASP A 1 82 ? 3.977 -12.345 -3.675 1.00 97.69 82 ASP A N 1
ATOM 636 C CA . ASP A 1 82 ? 3.959 -12.214 -5.133 1.00 97.69 82 ASP A CA 1
ATOM 637 C C . ASP A 1 82 ? 3.273 -10.920 -5.583 1.00 97.69 82 ASP A C 1
ATOM 639 O O . ASP A 1 82 ? 3.789 -10.202 -6.442 1.00 97.69 82 ASP A O 1
ATOM 643 N N . GLU A 1 83 ? 2.149 -10.554 -4.957 1.00 96.62 83 GLU A N 1
ATOM 644 C CA . GLU A 1 83 ? 1.492 -9.269 -5.217 1.00 96.62 83 GLU A CA 1
ATOM 645 C C . GLU A 1 83 ? 2.387 -8.090 -4.825 1.00 96.62 83 GLU A C 1
ATOM 647 O O . GLU A 1 83 ? 2.462 -7.106 -5.562 1.00 96.62 83 GLU A O 1
ATOM 652 N N . ILE A 1 84 ? 3.086 -8.177 -3.688 1.00 96.50 84 ILE A N 1
ATOM 653 C CA . ILE A 1 84 ? 4.032 -7.142 -3.251 1.00 96.50 84 ILE A CA 1
ATOM 654 C C . ILE A 1 84 ? 5.149 -6.986 -4.286 1.00 96.50 84 ILE A C 1
ATOM 656 O O . ILE A 1 84 ? 5.474 -5.861 -4.676 1.00 96.50 84 ILE A O 1
ATOM 660 N N . MET A 1 85 ? 5.705 -8.098 -4.772 1.00 97.94 85 MET A N 1
ATOM 661 C CA . MET A 1 85 ? 6.737 -8.080 -5.804 1.00 97.94 85 MET A CA 1
ATOM 662 C C . MET A 1 85 ? 6.211 -7.466 -7.105 1.00 97.94 85 MET A C 1
ATOM 664 O O . MET A 1 85 ? 6.859 -6.585 -7.671 1.00 97.94 85 MET A O 1
ATOM 668 N N . SER A 1 86 ? 5.015 -7.856 -7.548 1.00 97.38 86 SER A N 1
ATOM 669 C CA . SER A 1 86 ? 4.382 -7.290 -8.741 1.00 97.38 86 SER A CA 1
ATOM 670 C C . SER A 1 86 ? 4.151 -5.783 -8.606 1.00 97.38 86 SER A C 1
ATOM 672 O O . SER A 1 86 ? 4.452 -5.029 -9.530 1.00 97.38 86 SER A O 1
ATOM 674 N N . ILE A 1 87 ? 3.642 -5.320 -7.461 1.00 96.25 87 ILE A N 1
ATOM 675 C CA . ILE A 1 87 ? 3.436 -3.890 -7.193 1.00 96.25 87 ILE A CA 1
ATOM 676 C C . ILE A 1 87 ? 4.775 -3.146 -7.224 1.00 96.25 87 ILE A C 1
ATOM 678 O O . ILE A 1 87 ? 4.855 -2.067 -7.810 1.00 96.25 87 ILE A O 1
ATOM 682 N N . SER A 1 88 ? 5.835 -3.721 -6.650 1.00 96.31 88 SER A N 1
ATOM 683 C CA . SER A 1 88 ? 7.180 -3.135 -6.680 1.00 96.31 88 SER A CA 1
ATOM 684 C C . SER A 1 88 ? 7.652 -2.894 -8.117 1.00 96.31 88 SER A C 1
ATOM 686 O O . SER A 1 88 ? 8.022 -1.773 -8.463 1.00 96.31 88 SER A O 1
ATOM 688 N N . GLN A 1 89 ? 7.517 -3.895 -8.993 1.00 97.44 89 GLN A N 1
ATOM 689 C CA . GLN A 1 89 ? 7.904 -3.778 -10.404 1.00 97.44 89 GLN A CA 1
ATOM 690 C C . GLN A 1 89 ? 7.080 -2.716 -11.152 1.00 97.44 89 GLN A C 1
ATOM 6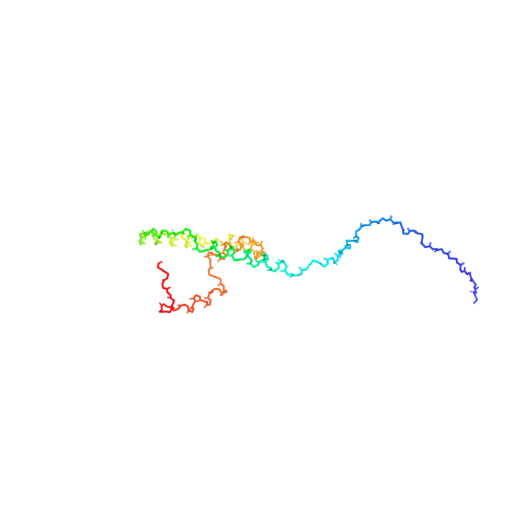92 O O . GLN A 1 89 ? 7.636 -1.866 -11.848 1.00 97.44 89 GLN A O 1
ATOM 697 N N . LEU A 1 90 ? 5.757 -2.696 -10.958 1.00 96.50 90 LEU A N 1
ATOM 698 C CA . LEU A 1 90 ? 4.854 -1.733 -11.610 1.00 96.50 90 LEU A CA 1
ATOM 699 C C . LEU A 1 90 ? 5.046 -0.283 -11.138 1.00 96.50 90 LEU A C 1
ATOM 701 O O . LEU A 1 90 ? 4.588 0.664 -11.788 1.00 96.50 90 LEU A O 1
ATOM 705 N N . THR A 1 91 ? 5.702 -0.092 -9.995 1.00 96.56 91 THR A N 1
ATOM 706 C CA . THR A 1 91 ? 5.883 1.222 -9.375 1.00 96.56 91 THR A CA 1
ATOM 707 C C . THR A 1 91 ? 7.317 1.743 -9.407 1.00 96.56 91 THR A C 1
ATOM 709 O O . THR A 1 91 ? 7.570 2.835 -8.899 1.00 96.56 91 THR A O 1
ATOM 712 N N . LEU A 1 92 ? 8.235 1.051 -10.095 1.00 96.75 92 LEU A N 1
ATOM 713 C CA . LEU A 1 92 ? 9.634 1.473 -10.264 1.00 96.75 92 LEU A CA 1
ATOM 714 C C . LEU A 1 92 ? 9.783 2.903 -10.805 1.00 96.75 92 LEU A C 1
ATOM 716 O O . LEU A 1 92 ? 10.682 3.632 -10.395 1.00 96.75 92 LEU A O 1
ATOM 720 N N . GLN A 1 93 ? 8.873 3.321 -11.688 1.00 95.81 93 GLN A N 1
ATOM 721 C CA . GLN A 1 93 ? 8.868 4.653 -12.309 1.00 95.81 93 GLN A CA 1
ATOM 722 C C . GLN A 1 93 ? 8.274 5.755 -11.412 1.00 95.81 93 GLN A C 1
ATOM 724 O O . GLN A 1 93 ? 8.163 6.905 -11.833 1.00 95.81 93 GLN A O 1
ATOM 729 N N . GLN A 1 94 ? 7.884 5.422 -10.177 1.00 94.88 94 GLN A N 1
ATOM 730 C CA . GLN A 1 94 ? 7.429 6.360 -9.151 1.00 94.88 94 GLN A CA 1
ATOM 731 C C . GLN A 1 94 ? 6.345 7.327 -9.663 1.00 94.88 94 GLN A C 1
ATOM 733 O O . GLN A 1 94 ? 5.257 6.901 -10.038 1.00 94.88 94 GLN A O 1
ATOM 738 N N . ASN A 1 95 ? 6.620 8.635 -9.685 1.00 94.69 95 ASN A N 1
ATOM 739 C CA . ASN A 1 95 ? 5.680 9.685 -10.083 1.00 94.69 95 ASN A CA 1
ATOM 740 C C . ASN A 1 95 ? 5.267 9.634 -11.562 1.00 94.69 95 ASN A C 1
ATOM 742 O O . ASN A 1 95 ? 4.322 10.321 -11.933 1.00 94.69 95 ASN A O 1
ATOM 746 N N . ASN A 1 96 ? 5.932 8.825 -12.385 1.00 95.94 96 ASN A N 1
ATOM 747 C CA . ASN A 1 96 ? 5.522 8.572 -13.764 1.00 95.94 96 ASN A CA 1
ATOM 748 C C . ASN A 1 96 ? 4.586 7.352 -13.887 1.00 95.94 96 ASN A C 1
ATOM 750 O O . ASN A 1 96 ? 4.155 7.020 -14.987 1.00 95.94 96 ASN A O 1
ATOM 754 N N . SER A 1 97 ? 4.252 6.679 -12.778 1.00 95.19 97 SER A N 1
ATOM 755 C CA . SER A 1 97 ? 3.321 5.546 -12.733 1.00 95.19 97 SER A CA 1
ATOM 756 C C . SER A 1 97 ? 2.020 5.938 -12.035 1.00 95.19 97 SER A C 1
ATOM 758 O O . SER A 1 97 ? 2.012 6.346 -10.873 1.00 95.19 97 SER A O 1
ATOM 760 N N . ALA A 1 98 ? 0.885 5.755 -12.712 1.00 96.00 98 ALA A N 1
ATOM 761 C CA . ALA A 1 98 ? -0.429 5.936 -12.092 1.00 96.00 98 ALA A CA 1
ATOM 762 C C . ALA A 1 98 ? -0.636 4.971 -10.906 1.00 96.00 98 ALA A C 1
ATOM 764 O O . ALA A 1 98 ? -1.184 5.355 -9.872 1.00 96.00 98 ALA A O 1
ATOM 765 N N . VAL A 1 99 ? -0.116 3.743 -11.019 1.00 95.94 99 VAL A N 1
ATOM 766 C CA . VAL A 1 99 ? -0.205 2.704 -9.978 1.00 95.94 99 VAL A CA 1
ATOM 767 C C . VAL A 1 99 ? 0.502 3.143 -8.693 1.00 95.94 99 VAL A C 1
ATOM 769 O O . VAL A 1 99 ? 0.013 2.8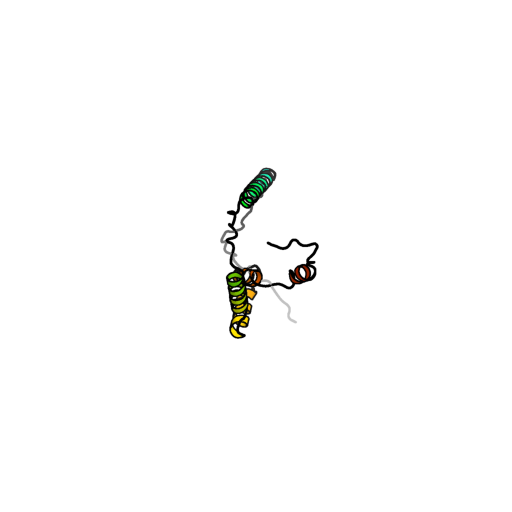82 -7.597 1.00 95.94 99 VAL A O 1
ATOM 772 N N . TRP A 1 100 ? 1.615 3.874 -8.805 1.00 96.19 100 TRP A N 1
ATOM 773 C CA . TRP A 1 100 ? 2.331 4.407 -7.644 1.00 96.19 100 TRP A CA 1
ATOM 774 C C . TRP A 1 100 ? 1.484 5.399 -6.845 1.00 96.19 100 TRP A C 1
ATOM 776 O O . TRP A 1 100 ? 1.470 5.345 -5.614 1.00 96.19 100 TRP A O 1
ATOM 786 N N . PHE A 1 101 ? 0.743 6.282 -7.521 1.00 95.94 101 PHE A N 1
ATOM 787 C CA . PHE A 1 101 ? -0.169 7.205 -6.843 1.00 95.94 101 PHE A CA 1
ATOM 788 C C . PHE A 1 101 ? -1.325 6.468 -6.172 1.00 95.94 101 PHE A C 1
ATOM 790 O O . PHE A 1 101 ? -1.657 6.778 -5.027 1.00 95.94 101 PHE A O 1
ATOM 797 N N . GLU A 1 102 ? -1.896 5.471 -6.847 1.00 95.25 102 GLU A N 1
ATOM 798 C CA . GLU A 1 102 ? -2.980 4.657 -6.300 1.00 95.25 102 GLU A CA 1
ATOM 799 C C . GLU A 1 102 ? -2.560 3.901 -5.037 1.00 95.25 102 GLU A C 1
ATOM 801 O O . GLU A 1 102 ? -3.261 3.950 -4.025 1.00 95.25 102 GLU A O 1
ATOM 806 N N . GLU A 1 103 ? -1.394 3.255 -5.046 1.00 95.25 103 GLU A N 1
ATOM 807 C CA . GLU A 1 103 ? -0.898 2.529 -3.875 1.00 95.25 103 GLU A CA 1
ATOM 808 C C . GLU A 1 103 ? -0.502 3.463 -2.731 1.00 95.25 103 GLU A C 1
ATOM 810 O O . GLU A 1 103 ? -0.788 3.174 -1.567 1.00 95.25 103 GLU A O 1
ATOM 815 N N . ARG A 1 104 ? 0.083 4.628 -3.031 1.00 94.75 104 ARG A N 1
ATOM 816 C CA . ARG A 1 104 ? 0.408 5.630 -2.004 1.00 94.75 104 ARG A CA 1
ATOM 817 C C . ARG A 1 104 ? -0.826 6.266 -1.387 1.00 94.75 104 ARG A C 1
ATOM 819 O O . ARG A 1 104 ? -0.806 6.552 -0.198 1.00 94.75 104 ARG A O 1
ATOM 826 N N . ARG A 1 105 ? -1.898 6.481 -2.153 1.00 93.50 105 ARG A N 1
ATOM 827 C CA . ARG A 1 105 ? -3.150 7.060 -1.637 1.00 93.50 105 ARG A CA 1
ATOM 828 C C . ARG A 1 105 ? -3.793 6.183 -0.562 1.00 93.50 105 ARG A C 1
ATOM 830 O O . ARG A 1 105 ? -4.436 6.703 0.343 1.00 93.50 105 ARG A O 1
ATOM 837 N N . LYS A 1 106 ? -3.593 4.868 -0.645 1.00 93.69 106 LYS A N 1
ATOM 838 C CA . LYS A 1 106 ? -4.140 3.887 0.300 1.00 93.69 106 LYS A CA 1
ATOM 839 C C . LYS A 1 106 ? -3.264 3.687 1.546 1.00 93.69 106 LYS A C 1
ATOM 841 O O . LYS A 1 106 ? -3.689 2.991 2.463 1.00 93.69 106 LYS A O 1
ATOM 846 N N . ARG A 1 107 ? -2.036 4.230 1.583 1.00 93.12 107 ARG A N 1
ATOM 847 C CA . ARG A 1 107 ? -1.005 3.869 2.575 1.00 93.12 107 ARG A CA 1
ATOM 848 C C . ARG A 1 107 ? -0.371 5.090 3.233 1.00 93.12 107 ARG A C 1
ATOM 850 O O . ARG A 1 107 ? -0.156 6.127 2.613 1.00 93.12 107 ARG A O 1
ATOM 857 N N . ILE A 1 108 ? 0.030 4.937 4.493 1.00 94.12 108 ILE A N 1
ATOM 858 C CA . ILE A 1 108 ? 0.892 5.925 5.146 1.00 94.12 108 ILE A CA 1
ATOM 859 C C . ILE A 1 108 ? 2.307 5.751 4.596 1.00 94.12 108 ILE A C 1
ATOM 861 O O . ILE A 1 108 ? 2.928 4.702 4.732 1.00 94.12 108 ILE A O 1
ATOM 865 N N . THR A 1 109 ? 2.824 6.802 3.971 1.00 95.12 109 THR A N 1
ATOM 866 C CA . THR A 1 109 ? 4.193 6.842 3.443 1.00 95.12 109 THR A CA 1
ATOM 867 C C . THR A 1 109 ? 5.153 7.433 4.473 1.00 95.12 109 THR A C 1
ATOM 869 O O . THR A 1 109 ? 4.722 8.192 5.341 1.00 95.12 109 THR A O 1
ATOM 872 N N . ALA A 1 110 ? 6.457 7.169 4.346 1.00 92.88 110 ALA A N 1
ATOM 873 C CA . ALA A 1 110 ? 7.478 7.723 5.244 1.00 92.88 110 ALA A CA 1
ATOM 874 C C . ALA A 1 110 ? 7.395 9.259 5.376 1.00 92.88 110 ALA A C 1
ATOM 876 O O . ALA A 1 110 ? 7.488 9.802 6.474 1.00 92.88 110 ALA A O 1
ATOM 877 N N . PHE A 1 111 ? 7.117 9.959 4.270 1.00 91.50 111 PHE A N 1
ATOM 878 C CA . PHE A 1 111 ? 6.917 11.412 4.260 1.00 91.50 111 PHE A CA 1
ATOM 879 C C . PHE A 1 111 ? 5.727 11.864 5.125 1.00 91.50 111 PHE A C 1
ATOM 881 O O . PHE A 1 111 ? 5.818 12.844 5.864 1.00 91.50 111 PHE A O 1
ATOM 888 N N . SER A 1 112 ? 4.596 11.159 5.040 1.00 90.25 112 SER A N 1
ATOM 889 C CA . SER A 1 112 ? 3.392 11.466 5.824 1.00 90.25 112 SER A CA 1
ATOM 890 C C . SER A 1 112 ? 3.452 10.931 7.257 1.00 90.25 112 SER A C 1
ATOM 892 O O . SER A 1 112 ? 2.801 11.493 8.133 1.00 90.25 112 SER A O 1
ATOM 894 N N . PHE A 1 113 ? 4.242 9.885 7.513 1.00 93.19 113 PHE A N 1
ATOM 895 C CA . PHE A 1 113 ? 4.304 9.185 8.796 1.00 93.19 113 PHE A CA 1
ATOM 896 C C . PHE A 1 113 ? 4.627 10.134 9.950 1.00 93.19 113 PHE A C 1
ATOM 898 O O . PHE A 1 113 ? 3.875 10.212 10.915 1.00 93.19 113 PHE A O 1
ATOM 905 N N . GLY A 1 114 ? 5.671 10.956 9.808 1.00 92.19 114 GLY A N 1
ATOM 906 C CA . GLY A 1 114 ? 6.050 11.914 10.848 1.00 92.19 114 GLY A CA 1
ATOM 907 C C . GLY A 1 114 ? 4.958 12.942 11.170 1.00 92.19 114 GLY A C 1
ATOM 908 O O . GLY A 1 114 ? 4.838 13.363 12.319 1.00 92.19 114 GLY A O 1
ATOM 909 N N . LYS A 1 115 ? 4.138 13.330 10.183 1.00 89.69 115 LYS A N 1
ATOM 910 C CA . LYS A 1 115 ? 2.991 14.228 10.401 1.00 89.69 115 LYS A CA 1
ATOM 911 C C . LYS A 1 115 ? 1.888 13.523 11.189 1.00 89.69 115 LYS A C 1
ATOM 913 O O . LYS A 1 115 ? 1.386 14.092 12.151 1.00 89.69 115 LYS A O 1
ATOM 918 N N . VAL A 1 116 ? 1.567 12.283 10.814 1.00 89.69 116 VAL A N 1
ATOM 919 C CA . VAL A 1 116 ? 0.551 11.462 11.490 1.00 89.69 116 VAL A CA 1
ATOM 920 C C . VAL A 1 116 ? 0.959 11.164 12.937 1.00 89.69 116 VAL A C 1
ATOM 922 O O . VAL A 1 116 ? 0.158 11.356 13.844 1.00 89.69 116 VAL A O 1
ATOM 925 N N . CYS A 1 117 ? 2.217 10.796 13.196 1.00 88.69 117 CYS A N 1
ATOM 926 C CA . CYS A 1 117 ? 2.694 10.504 14.554 1.00 88.69 117 CYS A CA 1
ATOM 927 C C . CYS A 1 117 ? 2.685 11.722 15.486 1.00 88.69 117 CYS A C 1
ATOM 929 O O . CYS A 1 117 ? 2.525 11.576 16.694 1.00 88.69 117 CYS A O 1
ATOM 931 N N . LYS A 1 118 ? 2.860 12.931 14.941 1.00 88.94 118 LYS A N 1
ATOM 932 C CA . LYS A 1 118 ? 2.821 14.184 15.713 1.00 88.94 118 LYS A CA 1
ATOM 933 C C . LYS A 1 118 ? 1.399 14.719 15.909 1.00 88.94 118 LYS A C 1
ATOM 935 O O . LYS A 1 118 ? 1.219 15.745 16.567 1.00 88.94 118 LYS A O 1
ATOM 940 N N . MET A 1 119 ? 0.392 14.053 15.345 1.00 86.38 119 MET A N 1
ATOM 941 C CA . MET A 1 119 ? -0.993 14.493 15.398 1.00 86.38 119 MET A CA 1
ATOM 942 C C . MET A 1 119 ? -1.559 14.283 16.811 1.00 86.38 119 MET A C 1
ATOM 944 O O . MET A 1 119 ? -1.832 13.171 17.253 1.00 86.38 119 MET A O 1
ATOM 948 N N . LYS A 1 120 ? -1.715 15.379 17.556 1.00 84.31 120 LYS A N 1
ATOM 949 C CA . LYS A 1 120 ? -2.329 15.400 18.888 1.00 84.31 120 LYS A CA 1
ATOM 950 C C . LYS A 1 120 ? -3.853 15.405 18.789 1.00 84.31 120 LYS A C 1
ATOM 952 O O . LYS A 1 120 ? -4.405 16.196 18.026 1.00 84.31 120 LYS A O 1
ATOM 957 N N . ARG A 1 121 ? -4.518 14.623 19.648 1.00 78.81 121 ARG A N 1
ATOM 958 C CA . ARG A 1 121 ? -5.991 14.563 19.765 1.00 78.81 121 ARG A CA 1
ATOM 959 C C . ARG A 1 121 ? -6.641 15.902 20.139 1.00 78.81 121 ARG A C 1
ATOM 961 O O . ARG A 1 121 ? -7.805 16.107 19.836 1.00 78.81 121 ARG A O 1
ATOM 968 N N . THR A 1 122 ? -5.911 16.781 20.827 1.00 80.38 122 THR A N 1
ATOM 969 C CA . THR A 1 122 ? -6.435 18.047 21.372 1.00 80.38 122 THR A CA 1
ATOM 970 C C . THR A 1 122 ? -6.314 19.232 20.418 1.00 80.38 122 THR A C 1
ATOM 972 O O . THR A 1 122 ? -7.049 20.199 20.555 1.00 80.38 122 THR A O 1
ATOM 975 N N . THR A 1 123 ? -5.358 19.187 19.489 1.00 74.06 123 THR A N 1
ATOM 976 C CA . THR A 1 123 ? -4.979 20.323 18.624 1.00 74.06 123 THR A CA 1
ATOM 977 C C . THR A 1 123 ? -5.234 20.057 17.148 1.00 74.06 123 THR A C 1
ATOM 979 O O . THR A 1 123 ? -5.171 20.983 16.349 1.00 74.06 123 THR A O 1
ATOM 982 N N . ASN A 1 124 ? -5.538 18.811 16.782 1.00 76.12 124 ASN A N 1
ATOM 983 C CA . ASN A 1 124 ? -6.004 18.476 15.446 1.00 76.12 124 ASN A CA 1
ATOM 984 C C . ASN A 1 124 ? -7.498 18.161 15.535 1.00 76.12 124 ASN A C 1
ATOM 986 O O . ASN A 1 124 ? -7.877 17.354 16.389 1.00 76.12 124 ASN A O 1
ATOM 990 N N . PRO A 1 125 ? -8.342 18.798 14.707 1.00 59.66 125 PRO A N 1
ATOM 991 C CA . PRO A 1 125 ? -9.771 18.537 14.724 1.00 59.66 125 PRO A CA 1
ATOM 992 C C . PRO A 1 125 ? -10.011 17.049 14.468 1.00 59.66 125 PRO A C 1
ATOM 994 O O . PRO A 1 125 ? -9.391 16.461 13.577 1.00 59.66 125 PRO A O 1
ATOM 997 N N . LYS A 1 126 ? -10.904 16.435 15.257 1.00 54.34 126 LYS A N 1
ATOM 998 C CA . LYS A 1 126 ? -11.496 15.155 14.866 1.00 54.34 126 LYS A CA 1
ATOM 999 C C . LYS A 1 126 ? -12.124 15.398 13.500 1.00 54.34 126 LYS A C 1
ATOM 1001 O O . LYS A 1 126 ? -12.970 16.281 13.378 1.00 54.34 126 LYS A O 1
ATOM 1006 N N . ILE A 1 127 ? -11.653 14.679 12.488 1.00 53.88 127 ILE A N 1
ATOM 1007 C CA . ILE A 1 127 ? -12.421 14.556 11.255 1.00 53.88 127 ILE A CA 1
ATOM 1008 C C . ILE A 1 127 ? -13.730 13.889 11.712 1.00 53.88 127 ILE A C 1
ATOM 1010 O O . ILE A 1 127 ? -13.627 12.826 12.335 1.00 53.88 127 ILE A O 1
ATOM 1014 N N . PRO A 1 128 ? -14.881 14.577 11.587 1.00 48.69 128 PRO A N 1
ATOM 1015 C CA . PRO A 1 128 ? -16.167 14.045 12.017 1.00 48.69 128 PRO A CA 1
ATOM 1016 C C . PRO A 1 128 ? -16.506 12.754 11.273 1.00 48.69 128 PRO A C 1
ATOM 1018 O O . PRO A 1 128 ? -16.060 12.610 10.109 1.00 48.69 128 PRO A O 1
#

InterPro domains:
  IPR011604 PD-(D/E)XK endonuclease-like domain superfamily [G3DSA:3.90.320.10] (74-127)

Sequence (128 aa):
MNVENADEYMQPDSANSDKTEKIQTSIQSKSKTSVSQECSLQAEARRAKMKTGPNLQMSEIGEKELEDLKEKFMQKLNKTADEIMSISQLTLQQNNSAVWFEERRKRITAFSFGKVCKMKRTTNPKIP

pLDDT: mean 70.93, std 22.44, range [34.44, 97.94]

Foldseek 3Di:
DDDDDDDDDDDDDDPDDDDDDPPPPPPDDDDPPVVVVVVVVVVVVVVVVVPPDPPPPPPCQDPVNVVVVVVVLVVVLDDDPVRVVVLCVQCVVPPVHPSNVVNPVSDQDPVNVVVVVPDDPVPDDDPD